Protein AF-A0A3L6TDL9-F1 (afdb_monomer_lite)

Secondary structure (DSSP, 8-state):
--HHHHHHHHHHHSSS------HHHHHHHHHHHHHHHHHHHTT--SSS----SS--S--HHHHHHHHHHHHHHHHHHHHHHHHHHHHHHHHHH--SHHHHHHHHH-SSS-HHHHHHHHHHHHHHHHHHHHHHHHHHHHHHTT-

Foldseek 3Di:
DPLVVVQVVLVVPPPDDQQAQPLVVLVVLLVVVFVVQQVVQVVPPPDDDDDDDGDPLDDPVSCVVNVVSRCVSVVSNVVVLVVLVVVLVCVVVPPDPVVVVVVVVPPDDDPVVVSVVSVVSSVVSVVSRVVSSVVSVVVSSVD

Organism: Panicum miliaceum (NCBI:txid4540)

InterPro domains:
  IPR004331 SPX domain [PS51382] (1-143)
  IPR033326 E3 ubiquitin-protein ligase BAH1 [PTHR46764] (1-142)

Sequence (143 aa):
MKFTKKYATYMRGMEAELPAVGLKRLKKMLKKCRSDSDHRSHLQDAAASPAGGRCPGHCSVCDGSFFPSLLNEMSVVVGCFNEKAKKLLELHLATGFKKYTMWFTNKGDNSHGKLIQQGKDLVTYAIINAVAMRKILKKYDKA

pLDDT: mean 74.26, std 16.16, range [38.09, 92.75]

Radius of gyration: 22.79 Å; chains: 1; bounding box: 64×29×60 Å

Structure (mmCIF, N/CA/C/O backbone):
data_AF-A0A3L6TDL9-F1
#
_entry.id   AF-A0A3L6TDL9-F1
#
loop_
_atom_site.group_PDB
_atom_site.id
_atom_site.type_symbol
_atom_site.label_atom_id
_atom_site.label_alt_id
_atom_site.label_comp_id
_atom_site.label_asym_id
_atom_site.label_entity_id
_atom_site.label_seq_id
_atom_site.pdbx_PDB_ins_code
_atom_site.Cartn_x
_atom_site.Cartn_y
_atom_site.Cartn_z
_atom_site.occupancy
_atom_site.B_iso_or_equiv
_atom_site.auth_seq_id
_atom_site.auth_comp_id
_atom_site.auth_asym_id
_atom_site.auth_atom_id
_atom_site.pdbx_PDB_model_num
ATOM 1 N N . MET A 1 1 ? -7.591 -9.208 -15.750 1.00 54.03 1 MET A N 1
ATOM 2 C CA . MET A 1 1 ? -7.921 -7.938 -15.045 1.00 54.03 1 MET A CA 1
ATOM 3 C C . MET A 1 1 ? -6.655 -7.168 -14.635 1.00 54.03 1 MET A C 1
ATOM 5 O O . MET A 1 1 ? -5.739 -7.763 -14.073 1.00 54.03 1 MET A O 1
ATOM 9 N N . LYS A 1 2 ? -6.569 -5.848 -14.886 1.00 82.62 2 LYS A N 1
ATOM 10 C CA . LYS A 1 2 ? -5.402 -5.009 -14.514 1.00 82.62 2 LYS A CA 1
ATOM 11 C C . LYS A 1 2 ? -5.446 -4.659 -13.012 1.00 82.62 2 LYS A C 1
ATOM 13 O O . LYS A 1 2 ? -6.061 -3.665 -12.646 1.00 82.62 2 LYS A O 1
ATOM 18 N N . PHE A 1 3 ? -4.768 -5.436 -12.155 1.00 85.19 3 PHE A N 1
ATOM 19 C CA . PHE A 1 3 ? -4.749 -5.247 -10.685 1.00 85.19 3 PHE A CA 1
ATOM 20 C C . PHE A 1 3 ? -4.502 -3.795 -10.243 1.00 85.19 3 PHE A C 1
ATOM 22 O O . PHE A 1 3 ? -5.231 -3.287 -9.407 1.00 85.19 3 PHE A O 1
ATOM 29 N N . THR A 1 4 ? -3.540 -3.098 -10.856 1.00 83.44 4 THR A N 1
ATOM 30 C CA . THR A 1 4 ? -3.231 -1.693 -10.524 1.00 83.44 4 THR A CA 1
ATOM 31 C C . THR A 1 4 ? -4.424 -0.754 -10.716 1.00 83.44 4 THR A C 1
ATOM 33 O O . THR A 1 4 ? -4.564 0.189 -9.951 1.00 83.44 4 THR A O 1
ATOM 36 N N . LYS A 1 5 ? -5.293 -1.010 -11.707 1.00 85.75 5 LYS A N 1
ATOM 37 C CA . LYS A 1 5 ? -6.518 -0.220 -11.894 1.00 85.75 5 LYS A CA 1
ATOM 38 C C . LYS A 1 5 ? -7.514 -0.500 -10.768 1.00 85.75 5 LYS A C 1
ATOM 40 O O . LYS A 1 5 ? -7.991 0.439 -10.156 1.00 85.75 5 LYS A O 1
ATOM 45 N N . LYS A 1 6 ? -7.746 -1.780 -10.449 1.00 86.44 6 LYS A N 1
ATOM 46 C CA . LYS A 1 6 ? -8.651 -2.192 -9.360 1.00 86.44 6 LYS A CA 1
ATOM 47 C C . LYS A 1 6 ? -8.194 -1.652 -7.999 1.00 86.44 6 LYS A C 1
ATOM 49 O O . LYS A 1 6 ? -9.013 -1.152 -7.244 1.00 86.44 6 LYS A O 1
ATOM 54 N N . TYR A 1 7 ? -6.890 -1.701 -7.728 1.00 85.56 7 TYR A N 1
ATOM 55 C CA . TYR A 1 7 ? -6.281 -1.128 -6.527 1.00 85.56 7 TYR A CA 1
ATOM 56 C C . TYR A 1 7 ? -6.494 0.390 -6.448 1.00 85.56 7 TYR A C 1
ATOM 58 O O . TYR A 1 7 ? -6.948 0.885 -5.427 1.00 85.56 7 TYR A O 1
ATOM 66 N N . ALA A 1 8 ? -6.245 1.124 -7.539 1.00 85.06 8 ALA A N 1
ATOM 67 C CA . ALA A 1 8 ? -6.456 2.571 -7.570 1.00 85.06 8 ALA A CA 1
ATOM 68 C C . ALA A 1 8 ? -7.932 2.965 -7.386 1.00 85.06 8 ALA A C 1
ATOM 70 O O . ALA A 1 8 ? -8.217 3.938 -6.696 1.00 85.06 8 ALA A O 1
ATOM 71 N N . THR A 1 9 ? -8.867 2.216 -7.980 1.00 86.12 9 THR A N 1
ATOM 72 C CA . THR A 1 9 ? -10.307 2.430 -7.773 1.00 86.12 9 THR A CA 1
ATOM 73 C C . THR A 1 9 ? -10.702 2.174 -6.324 1.00 86.12 9 THR A C 1
ATOM 75 O O . THR A 1 9 ? -11.425 2.981 -5.756 1.00 86.12 9 THR A O 1
ATOM 78 N N . TYR A 1 10 ? -10.193 1.099 -5.716 1.00 83.75 10 TYR A N 1
ATOM 79 C CA . TYR A 1 10 ? -10.452 0.805 -4.309 1.00 83.75 10 TYR A CA 1
ATOM 80 C C . TYR A 1 10 ? -9.936 1.923 -3.394 1.00 83.75 10 TYR A C 1
ATOM 82 O O . TYR A 1 10 ? -10.693 2.436 -2.582 1.00 83.75 10 TYR A O 1
ATOM 90 N N . MET A 1 11 ? -8.686 2.360 -3.581 1.00 83.44 11 MET A N 1
ATOM 91 C CA . MET A 1 11 ? -8.098 3.421 -2.754 1.00 83.44 11 MET A CA 1
ATOM 92 C C . MET A 1 11 ? -8.813 4.767 -2.922 1.00 83.44 11 MET A C 1
ATOM 94 O O . MET A 1 11 ? -8.900 5.527 -1.971 1.00 83.44 11 MET A O 1
ATOM 98 N N . ARG A 1 12 ? -9.372 5.053 -4.107 1.00 81.06 12 ARG A N 1
ATOM 99 C CA . ARG A 1 12 ? -10.184 6.257 -4.352 1.00 81.06 12 ARG A CA 1
ATOM 100 C C . ARG A 1 12 ? -11.569 6.194 -3.701 1.00 81.06 12 ARG A C 1
ATOM 102 O O . ARG A 1 12 ? -12.122 7.234 -3.379 1.00 81.06 12 ARG A O 1
ATOM 109 N N . GLY A 1 13 ? -12.137 4.997 -3.567 1.00 72.94 13 GLY A N 1
ATOM 110 C CA . GLY A 1 13 ? -13.447 4.789 -2.948 1.00 72.94 13 GLY A CA 1
ATOM 111 C C . GLY A 1 13 ? -13.431 4.855 -1.420 1.00 72.94 13 GLY A C 1
ATOM 112 O O . GLY A 1 13 ? -14.494 4.843 -0.814 1.00 72.94 13 GLY A O 1
ATOM 113 N N . MET A 1 14 ? -12.254 4.916 -0.791 1.00 73.50 14 MET A N 1
ATOM 114 C CA . MET A 1 14 ? -12.139 5.165 0.643 1.00 73.50 14 MET A CA 1
ATOM 115 C C . MET A 1 14 ? -12.166 6.680 0.884 1.00 73.50 14 MET A C 1
ATOM 117 O O . MET A 1 14 ? -11.237 7.379 0.491 1.00 73.50 14 MET A O 1
ATOM 121 N N . GLU A 1 15 ? -13.234 7.180 1.513 1.00 54.59 15 GLU A N 1
ATOM 122 C CA . GLU A 1 15 ? -13.582 8.611 1.644 1.00 54.59 15 GLU A CA 1
ATOM 123 C C . GLU A 1 15 ? -12.555 9.518 2.358 1.00 54.59 15 GLU A C 1
ATOM 125 O O . GLU A 1 15 ? -12.767 10.725 2.414 1.00 54.59 15 GLU A O 1
ATOM 130 N N . ALA A 1 16 ? -11.431 9.017 2.882 1.00 54.78 16 ALA A N 1
ATOM 131 C CA . ALA A 1 16 ? -10.432 9.884 3.511 1.00 54.78 16 ALA A CA 1
ATOM 132 C C . ALA A 1 16 ? -9.009 9.312 3.451 1.00 54.78 16 ALA A C 1
ATOM 134 O O . ALA A 1 16 ? -8.699 8.347 4.146 1.00 54.78 16 ALA A O 1
ATOM 135 N N . GLU A 1 17 ? -8.154 9.964 2.656 1.00 63.03 17 GLU A N 1
ATOM 136 C CA . GLU A 1 17 ? -6.706 10.149 2.883 1.00 63.03 17 GLU A CA 1
ATOM 137 C C . GLU A 1 17 ? -5.879 8.926 3.310 1.00 63.03 17 GLU A C 1
ATOM 139 O O . GLU A 1 17 ? -4.884 9.061 4.025 1.00 63.03 17 GLU A O 1
ATOM 144 N N . LEU A 1 18 ? -6.245 7.716 2.888 1.00 74.50 18 LEU A N 1
ATOM 145 C CA . LEU A 1 18 ? -5.392 6.572 3.167 1.00 74.50 18 LEU A CA 1
ATOM 146 C C . LEU A 1 18 ? -4.248 6.521 2.153 1.00 74.50 18 LEU A C 1
ATOM 148 O O . LEU A 1 18 ? -4.489 6.532 0.939 1.00 74.50 18 LEU A O 1
ATOM 152 N N . PRO A 1 19 ? -2.995 6.459 2.625 1.00 78.12 19 PRO A N 1
ATOM 153 C CA . PRO A 1 19 ? -1.851 6.396 1.744 1.00 78.12 19 PRO A CA 1
ATOM 154 C C . PRO A 1 19 ? -1.909 5.113 0.917 1.00 78.12 19 PRO A C 1
ATOM 156 O O . PRO A 1 19 ? -2.137 4.016 1.419 1.00 78.12 19 PRO A O 1
ATOM 159 N N . ALA A 1 20 ? -1.707 5.258 -0.387 1.00 81.69 20 ALA A N 1
ATOM 160 C CA . ALA A 1 20 ? -1.691 4.142 -1.314 1.00 81.69 20 ALA A CA 1
ATOM 161 C C . ALA A 1 20 ? -0.255 3.826 -1.736 1.00 81.69 20 ALA A C 1
ATOM 163 O O . ALA A 1 20 ? 0.544 4.721 -2.011 1.00 81.69 20 ALA A O 1
ATOM 164 N N . VAL A 1 21 ? 0.040 2.540 -1.898 1.00 82.56 21 VAL A N 1
ATOM 165 C CA . VAL A 1 21 ? 1.246 2.066 -2.572 1.00 82.56 21 VAL A CA 1
ATOM 166 C C . VAL A 1 21 ? 1.228 2.588 -4.013 1.00 82.56 21 VAL A C 1
ATOM 168 O O . VAL A 1 21 ? 0.321 2.310 -4.807 1.00 82.56 21 VAL A O 1
ATOM 171 N N 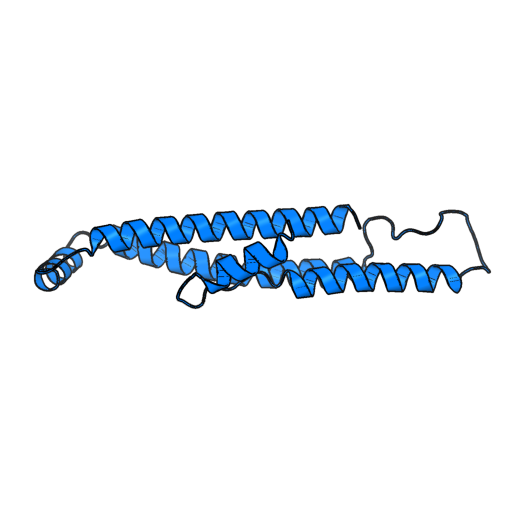. GLY A 1 22 ? 2.269 3.321 -4.380 1.00 83.31 22 GLY A N 1
ATOM 172 C CA . GLY A 1 22 ? 2.571 3.889 -5.687 1.00 83.31 22 GLY A CA 1
ATOM 173 C C . GLY A 1 22 ? 2.922 2.839 -6.744 1.00 83.31 22 GLY A C 1
ATOM 174 O O . GLY A 1 22 ? 3.899 2.965 -7.484 1.00 83.31 22 GLY A O 1
ATOM 175 N N . LEU A 1 23 ? 2.063 1.829 -6.925 1.00 84.62 23 LEU A N 1
ATOM 176 C CA . LEU A 1 23 ? 2.248 0.702 -7.850 1.00 84.62 23 LEU A CA 1
ATOM 177 C C . LEU A 1 23 ? 2.586 1.121 -9.288 1.00 84.62 23 LEU A C 1
ATOM 179 O O . LEU A 1 23 ? 3.240 0.373 -10.015 1.00 84.62 23 LEU A O 1
ATOM 183 N N . LYS A 1 24 ? 2.113 2.290 -9.741 1.00 86.25 24 LYS A N 1
ATOM 184 C CA . LYS A 1 24 ? 2.422 2.825 -11.077 1.00 86.25 24 LYS A CA 1
ATOM 185 C C . LYS A 1 24 ? 3.890 3.249 -11.182 1.00 86.25 24 LYS A C 1
ATOM 187 O O . LYS A 1 24 ? 4.510 2.962 -12.203 1.00 86.25 24 LYS A O 1
ATOM 192 N N . ARG A 1 25 ? 4.429 3.898 -10.147 1.00 87.69 25 ARG A N 1
ATOM 193 C CA . ARG A 1 25 ? 5.825 4.346 -10.063 1.00 87.69 25 ARG A CA 1
ATOM 194 C C . ARG A 1 25 ? 6.764 3.149 -9.958 1.00 87.69 25 ARG A C 1
ATOM 196 O O . ARG A 1 25 ? 7.619 2.991 -10.823 1.00 87.69 25 ARG A O 1
ATOM 203 N N . LEU A 1 26 ? 6.498 2.238 -9.020 1.00 87.50 26 LEU A N 1
ATOM 204 C CA . LEU A 1 26 ? 7.265 0.997 -8.853 1.00 87.50 26 LEU A CA 1
ATOM 205 C C . LEU A 1 26 ? 7.308 0.174 -10.149 1.00 87.50 26 LEU A C 1
ATOM 207 O O . LEU A 1 26 ? 8.359 -0.286 -10.583 1.00 87.50 26 LEU A O 1
ATOM 211 N N . LYS A 1 27 ? 6.178 0.062 -10.859 1.00 87.06 27 LYS A N 1
ATOM 21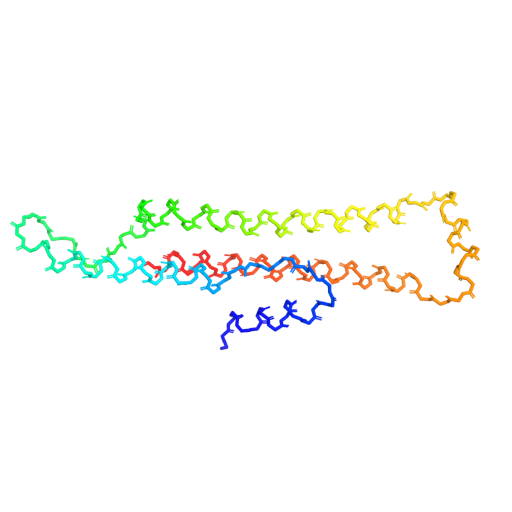2 C CA . LYS A 1 27 ? 6.146 -0.597 -12.174 1.00 87.06 27 LYS A CA 1
ATOM 213 C C . LYS A 1 27 ? 6.990 0.095 -13.241 1.00 87.06 27 LYS A C 1
ATOM 215 O O . LYS A 1 27 ? 7.486 -0.607 -14.119 1.00 87.06 27 LYS A O 1
ATOM 220 N N . LYS A 1 28 ? 7.080 1.429 -13.237 1.00 87.94 28 LYS A N 1
ATOM 221 C CA . LYS A 1 28 ? 7.915 2.176 -14.190 1.00 87.94 28 LYS A CA 1
ATOM 222 C C . LYS A 1 28 ? 9.396 1.928 -13.922 1.00 87.94 28 LYS A C 1
ATOM 224 O O . LYS A 1 28 ? 10.118 1.689 -14.880 1.00 87.94 28 LYS A O 1
ATOM 229 N N . MET A 1 29 ? 9.809 1.895 -12.656 1.00 85.06 29 MET A N 1
ATOM 230 C CA . MET A 1 29 ? 11.189 1.571 -12.275 1.00 85.06 29 MET A CA 1
ATOM 231 C C . MET A 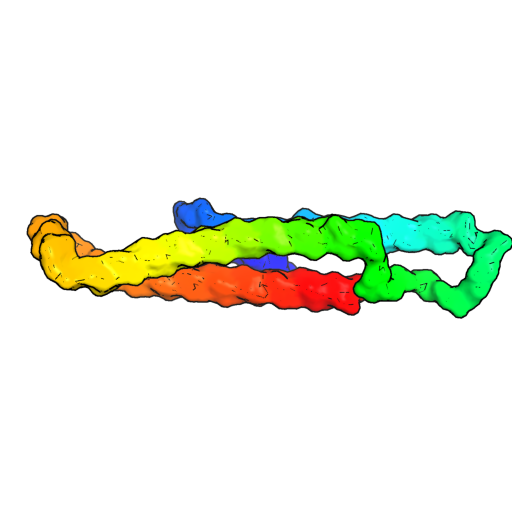1 29 ? 11.597 0.189 -12.789 1.00 85.06 29 MET A C 1
ATOM 233 O O . MET A 1 29 ? 12.578 0.078 -13.513 1.00 85.06 29 MET A O 1
ATOM 237 N N . LEU A 1 30 ? 10.761 -0.831 -12.556 1.00 84.25 30 LEU A N 1
ATOM 238 C CA . LEU A 1 30 ? 11.002 -2.184 -13.080 1.00 84.25 30 LEU A CA 1
ATOM 239 C C . LEU A 1 30 ? 11.090 -2.234 -14.613 1.00 84.25 30 LEU A C 1
ATOM 241 O O . LEU A 1 30 ? 11.798 -3.066 -15.164 1.00 84.25 30 LEU A O 1
ATOM 245 N N . LYS A 1 31 ? 10.330 -1.390 -15.323 1.00 84.50 31 LYS A N 1
ATOM 246 C CA . LYS A 1 31 ? 10.395 -1.327 -16.790 1.00 84.50 31 LYS A CA 1
ATOM 247 C C . LYS A 1 31 ? 11.684 -0.674 -17.272 1.00 84.50 31 LYS A C 1
ATOM 249 O O . LYS A 1 31 ? 12.303 -1.214 -18.175 1.00 84.50 31 LYS A O 1
ATOM 254 N N . LYS A 1 32 ? 12.064 0.456 -16.668 1.00 82.31 32 LYS A N 1
ATOM 255 C CA . LYS A 1 32 ? 13.294 1.177 -17.006 1.00 82.31 32 LYS A CA 1
ATOM 256 C C . LYS A 1 32 ? 14.514 0.275 -16.823 1.00 82.31 32 LYS A C 1
ATOM 258 O O . LYS A 1 32 ? 15.301 0.142 -17.744 1.00 82.31 32 LYS A O 1
ATOM 263 N N . CYS A 1 33 ? 14.582 -0.422 -15.691 1.00 77.69 33 CYS A N 1
ATOM 264 C CA . CYS A 1 33 ? 15.650 -1.374 -15.402 1.00 77.69 33 CYS A CA 1
ATOM 265 C C . CYS A 1 33 ? 15.848 -2.428 -16.495 1.00 77.69 33 CYS A C 1
ATOM 267 O O . CYS A 1 33 ? 16.986 -2.714 -16.844 1.00 77.69 33 CYS A O 1
ATOM 269 N N . ARG A 1 34 ? 14.758 -2.959 -17.066 1.00 74.81 34 ARG A N 1
ATOM 270 C CA . ARG A 1 34 ? 14.820 -3.912 -18.185 1.00 74.81 34 ARG A CA 1
ATOM 271 C C . ARG A 1 34 ? 15.329 -3.264 -19.476 1.00 74.81 34 ARG A C 1
ATOM 273 O O . ARG A 1 34 ? 16.223 -3.794 -20.113 1.00 74.81 34 ARG A O 1
ATOM 280 N N . SER A 1 35 ? 14.798 -2.096 -19.835 1.00 70.88 35 SER A N 1
ATOM 281 C CA . SER A 1 35 ? 15.218 -1.395 -21.056 1.00 70.88 35 SER A CA 1
ATOM 282 C C . SER A 1 35 ? 16.687 -0.957 -21.015 1.00 70.88 35 SER A C 1
ATOM 284 O O . SER A 1 35 ? 17.369 -1.033 -22.030 1.00 70.88 35 SER A O 1
ATOM 286 N N . ASP A 1 36 ? 17.189 -0.547 -19.847 1.00 66.19 36 ASP A N 1
ATOM 287 C CA . ASP A 1 36 ? 18.596 -0.166 -19.673 1.00 66.19 36 ASP A CA 1
ATOM 288 C C . ASP A 1 36 ? 19.533 -1.393 -19.734 1.00 66.19 36 ASP A C 1
ATOM 290 O O . ASP A 1 36 ? 20.683 -1.268 -20.158 1.00 66.19 3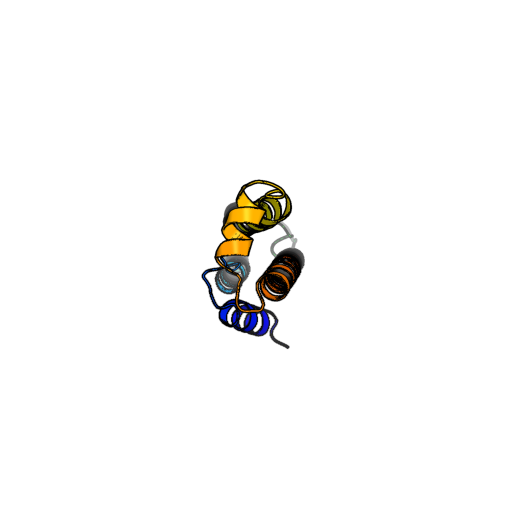6 ASP A O 1
ATOM 294 N N . SER A 1 37 ? 19.054 -2.588 -19.356 1.00 61.09 37 SER A N 1
ATOM 295 C CA . SER A 1 37 ? 19.817 -3.835 -19.529 1.00 61.09 37 SER A CA 1
ATOM 296 C C . SER A 1 37 ? 19.869 -4.273 -20.990 1.00 61.09 37 SER A C 1
ATOM 298 O O . SER A 1 37 ? 20.954 -4.592 -21.469 1.00 61.09 37 SER A O 1
ATOM 300 N N . ASP A 1 38 ? 18.743 -4.193 -21.706 1.00 57.22 38 ASP A N 1
ATOM 301 C CA . ASP A 1 38 ? 18.661 -4.505 -23.140 1.00 57.22 38 ASP A CA 1
ATOM 302 C C . ASP A 1 38 ? 19.592 -3.600 -23.982 1.00 57.22 38 ASP A C 1
ATOM 304 O O . ASP A 1 38 ? 20.190 -4.036 -24.969 1.00 57.22 38 ASP A O 1
ATOM 308 N N . HIS A 1 39 ? 19.770 -2.335 -23.575 1.00 53.56 39 HIS A N 1
ATOM 309 C CA . HIS A 1 39 ? 20.653 -1.394 -24.272 1.00 53.56 39 HIS A CA 1
ATOM 310 C C . HIS A 1 39 ? 22.144 -1.619 -23.981 1.00 53.56 39 HIS A C 1
ATOM 312 O O . HIS A 1 39 ? 22.972 -1.446 -24.876 1.00 53.56 39 HIS A O 1
ATOM 318 N N . ARG A 1 40 ? 22.504 -2.018 -22.750 1.00 53.28 40 ARG A N 1
ATOM 319 C CA . ARG A 1 40 ? 23.900 -2.324 -22.389 1.00 53.28 40 ARG A CA 1
ATOM 320 C C . ARG A 1 40 ? 24.396 -3.623 -23.014 1.00 53.28 40 ARG A C 1
ATOM 322 O O . ARG A 1 40 ? 25.574 -3.684 -23.349 1.00 53.28 40 ARG A O 1
ATOM 329 N N . SER A 1 41 ? 23.521 -4.605 -23.243 1.00 50.47 41 SER A N 1
ATOM 330 C CA . SER A 1 41 ? 23.884 -5.812 -24.001 1.00 50.47 41 SER A CA 1
ATOM 331 C C . SER A 1 41 ? 24.283 -5.523 -25.448 1.00 50.47 41 SER A C 1
ATOM 333 O O . SER A 1 41 ? 25.053 -6.285 -26.008 1.00 50.47 41 SER A O 1
ATOM 335 N N . HIS A 1 42 ? 23.825 -4.415 -26.039 1.00 47.16 42 HIS A N 1
ATOM 336 C CA . HIS A 1 42 ? 24.130 -4.062 -27.431 1.00 47.16 42 HIS A CA 1
ATOM 337 C C . HIS A 1 42 ? 25.443 -3.272 -27.609 1.00 47.16 42 HIS A C 1
ATOM 339 O O . HIS A 1 42 ? 25.891 -3.067 -28.734 1.00 47.16 42 HIS A O 1
ATOM 345 N N . LEU A 1 43 ? 26.040 -2.790 -26.511 1.00 49.44 43 LEU A N 1
ATOM 346 C CA . LEU A 1 43 ? 27.292 -2.014 -26.491 1.00 49.44 43 LEU A CA 1
ATOM 347 C C . LEU A 1 43 ? 28.492 -2.830 -25.973 1.00 49.44 43 LEU A C 1
ATOM 349 O O . LEU A 1 43 ? 29.612 -2.328 -25.970 1.00 49.44 43 LEU A O 1
ATOM 353 N N . GLN A 1 44 ? 28.270 -4.067 -25.516 1.00 47.66 44 GLN A N 1
ATOM 354 C CA . GLN A 1 44 ? 29.284 -4.947 -24.922 1.00 47.66 44 GLN A CA 1
ATOM 355 C C . GLN A 1 44 ? 29.578 -6.187 -25.789 1.00 47.66 44 GLN A C 1
ATOM 357 O O . GLN A 1 44 ? 29.830 -7.260 -25.263 1.00 47.66 44 GLN A O 1
ATOM 362 N N . ASP A 1 45 ? 29.628 -6.041 -27.114 1.00 42.84 45 ASP A N 1
ATOM 363 C CA . ASP A 1 45 ? 30.085 -7.101 -28.037 1.00 42.84 45 ASP A CA 1
ATOM 364 C C . ASP A 1 45 ? 31.594 -7.006 -28.361 1.00 42.84 45 ASP A C 1
ATOM 366 O O . ASP A 1 45 ? 32.005 -7.132 -29.512 1.00 42.84 45 ASP A O 1
ATOM 370 N N . ALA A 1 46 ? 32.460 -6.772 -27.364 1.00 45.66 46 ALA A N 1
ATOM 371 C CA . ALA A 1 46 ? 33.914 -6.770 -27.613 1.00 45.66 46 ALA A CA 1
ATOM 372 C C . ALA A 1 46 ? 34.813 -7.411 -26.543 1.00 45.66 46 ALA A C 1
ATOM 374 O O . ALA A 1 46 ? 36.006 -7.555 -26.798 1.00 45.66 46 ALA A O 1
ATOM 375 N N . ALA A 1 47 ? 34.315 -7.849 -25.381 1.00 44.78 47 ALA A N 1
ATOM 376 C CA . ALA A 1 47 ? 35.175 -8.578 -24.444 1.00 44.78 47 ALA A CA 1
ATOM 377 C C . ALA A 1 47 ? 34.401 -9.472 -23.460 1.00 44.78 47 ALA A C 1
ATOM 379 O O . ALA A 1 47 ? 33.800 -8.989 -22.508 1.00 44.78 47 ALA A O 1
ATOM 380 N N . ALA A 1 48 ? 34.558 -10.781 -23.674 1.00 41.69 48 ALA A N 1
ATOM 381 C CA . ALA A 1 48 ? 34.440 -11.881 -22.714 1.00 41.69 48 ALA A CA 1
ATOM 382 C C . ALA A 1 48 ? 33.041 -12.371 -22.250 1.00 41.69 48 ALA A C 1
ATOM 384 O O . ALA A 1 48 ? 32.372 -11.781 -21.410 1.00 41.69 48 ALA A O 1
ATOM 385 N N . SER A 1 49 ? 32.772 -13.613 -22.680 1.00 40.59 49 SER A N 1
ATOM 386 C CA . SER A 1 49 ? 31.947 -14.685 -22.090 1.00 40.59 49 SER A CA 1
ATOM 387 C C . SER A 1 49 ? 30.423 -14.751 -22.337 1.00 40.59 49 SER A C 1
ATOM 389 O O . SER A 1 49 ? 29.706 -13.765 -22.181 1.00 40.59 49 SER A O 1
ATOM 391 N N . PRO A 1 50 ? 29.894 -15.958 -22.662 1.00 45.94 50 PRO A N 1
ATOM 392 C CA . PRO A 1 50 ? 28.514 -16.170 -23.080 1.00 45.94 50 PRO A CA 1
ATOM 393 C C . PRO A 1 50 ? 27.612 -16.451 -21.871 1.00 45.94 50 PRO A C 1
ATOM 395 O O . PRO A 1 50 ? 27.392 -17.593 -21.477 1.00 45.94 50 PRO A O 1
ATOM 398 N N . ALA A 1 51 ? 27.038 -15.403 -21.293 1.00 40.69 51 ALA A N 1
ATOM 399 C CA . ALA A 1 51 ? 25.850 -15.521 -20.453 1.00 40.69 51 ALA A CA 1
ATOM 400 C C . ALA A 1 51 ? 24.823 -14.509 -20.965 1.00 40.69 51 ALA A C 1
ATOM 402 O O . ALA A 1 51 ? 24.806 -13.346 -20.572 1.00 40.69 51 ALA A O 1
ATOM 403 N N . GLY A 1 52 ? 24.026 -14.946 -21.940 1.00 38.09 52 GLY A N 1
ATOM 404 C CA . GLY A 1 52 ? 23.120 -14.094 -22.697 1.00 38.09 52 GLY A CA 1
ATOM 405 C C . GLY A 1 52 ? 22.137 -13.286 -21.841 1.00 38.09 52 GLY A C 1
ATOM 406 O O . GLY A 1 52 ? 21.366 -13.827 -21.055 1.00 38.09 52 GLY A O 1
ATOM 407 N N . GLY A 1 53 ? 22.101 -11.979 -22.093 1.00 44.75 53 GLY A N 1
ATOM 408 C CA . GLY A 1 53 ? 20.874 -11.292 -22.508 1.00 44.75 53 GLY A CA 1
ATOM 409 C C . GLY A 1 53 ? 19.699 -11.162 -21.533 1.00 44.75 53 GLY A C 1
ATOM 410 O O . GLY A 1 53 ? 18.609 -10.819 -21.985 1.00 44.75 53 GLY A O 1
ATOM 411 N N . ARG A 1 54 ? 19.848 -11.399 -20.225 1.00 46.03 54 ARG A N 1
ATOM 412 C CA . ARG A 1 54 ? 18.851 -10.976 -19.220 1.00 46.03 54 ARG A CA 1
ATOM 413 C C . ARG A 1 54 ? 19.527 -10.519 -17.942 1.00 46.03 54 ARG A C 1
ATOM 415 O O . ARG A 1 54 ? 20.448 -11.173 -17.465 1.00 46.03 54 ARG A O 1
ATOM 422 N N . CYS A 1 55 ? 19.021 -9.431 -17.357 1.00 44.59 55 CYS A N 1
ATOM 423 C CA . CYS A 1 55 ? 19.362 -9.050 -15.989 1.00 44.59 55 CYS A CA 1
ATOM 424 C C . CYS A 1 55 ? 19.154 -10.266 -15.062 1.00 44.59 55 CYS A C 1
ATOM 426 O O . CYS A 1 55 ? 18.033 -10.775 -14.990 1.00 44.59 55 CYS A O 1
ATOM 428 N N . PRO A 1 56 ? 20.195 -10.758 -14.370 1.00 52.91 56 PRO A N 1
ATOM 429 C CA . PRO A 1 56 ? 20.089 -11.958 -13.554 1.00 52.91 56 PRO A CA 1
ATOM 430 C C . PRO A 1 56 ? 19.426 -11.625 -12.215 1.00 52.91 56 PRO A C 1
ATOM 432 O O . PRO A 1 56 ? 20.133 -11.430 -11.244 1.00 52.91 56 PRO A O 1
ATOM 435 N N . GLY A 1 57 ? 18.092 -11.508 -12.161 1.00 53.19 57 GLY A N 1
ATOM 436 C CA . GLY A 1 57 ? 17.247 -11.474 -10.945 1.00 53.19 57 GLY A CA 1
ATOM 437 C C . GLY A 1 57 ? 17.521 -10.400 -9.868 1.00 53.19 57 GLY A C 1
ATOM 438 O O . GLY A 1 57 ? 16.700 -10.211 -8.976 1.00 53.19 57 GLY A O 1
ATOM 439 N N . HIS A 1 58 ? 18.646 -9.695 -9.947 1.00 57.66 58 HIS A N 1
ATOM 440 C CA . HIS A 1 58 ? 19.210 -8.769 -8.977 1.00 57.66 58 HIS A CA 1
ATOM 441 C C . HIS A 1 58 ? 20.178 -7.855 -9.731 1.00 57.66 58 HIS A C 1
ATOM 443 O O . HIS A 1 58 ? 21.285 -8.240 -10.109 1.00 57.66 58 HIS A O 1
ATOM 449 N N . CYS A 1 59 ? 19.738 -6.633 -10.006 1.00 70.62 59 CYS A N 1
ATOM 450 C CA . CYS A 1 59 ? 20.600 -5.596 -10.548 1.00 70.62 59 CYS A CA 1
ATOM 451 C C . CYS A 1 59 ? 20.838 -4.626 -9.403 1.00 70.62 59 CYS A C 1
ATOM 453 O O . CYS A 1 59 ? 19.944 -3.856 -9.081 1.00 70.62 59 CYS A O 1
ATOM 455 N N . SER A 1 60 ? 22.030 -4.630 -8.805 1.00 69.88 60 SER A N 1
ATOM 456 C CA . SER A 1 60 ? 22.339 -3.847 -7.595 1.00 69.88 60 SER A CA 1
ATOM 457 C C . SER A 1 60 ? 21.888 -2.377 -7.661 1.00 69.88 60 SER A C 1
ATOM 459 O O . SER A 1 60 ? 21.411 -1.824 -6.673 1.00 69.88 60 SER A O 1
ATOM 461 N N . VAL A 1 61 ? 21.954 -1.758 -8.844 1.00 71.38 61 VAL A N 1
ATOM 462 C CA . VAL A 1 61 ? 21.465 -0.393 -9.112 1.00 71.38 61 VAL A CA 1
ATOM 463 C C . VAL A 1 61 ? 19.933 -0.291 -9.029 1.00 71.38 61 VAL A C 1
ATOM 465 O O . VAL A 1 61 ? 19.377 0.646 -8.451 1.00 71.38 61 VAL A O 1
ATOM 468 N N . CYS A 1 62 ? 19.224 -1.258 -9.604 1.00 76.75 62 CYS A N 1
ATOM 469 C CA . CYS A 1 62 ? 17.769 -1.344 -9.544 1.00 76.75 62 CYS A CA 1
ATOM 470 C C . CYS A 1 62 ? 17.283 -1.721 -8.148 1.00 76.75 62 CYS A C 1
ATOM 472 O O . CYS A 1 62 ? 16.318 -1.133 -7.668 1.00 76.75 62 CYS A O 1
ATOM 474 N N . ASP A 1 63 ? 17.978 -2.622 -7.468 1.00 82.69 63 ASP A N 1
ATOM 475 C CA . ASP A 1 63 ? 17.673 -3.057 -6.108 1.00 82.69 63 ASP A CA 1
ATOM 476 C C . ASP A 1 63 ? 17.818 -1.878 -5.140 1.00 82.69 63 ASP A C 1
ATOM 478 O O . ASP A 1 63 ? 16.908 -1.596 -4.354 1.00 82.69 63 ASP A O 1
ATOM 482 N N . GLY A 1 64 ? 18.912 -1.120 -5.290 1.00 82.62 64 GLY A N 1
ATOM 483 C CA . GLY A 1 64 ? 19.232 0.079 -4.515 1.00 82.62 64 GLY A CA 1
ATOM 484 C C . GLY A 1 64 ? 18.274 1.253 -4.720 1.00 82.62 64 GLY A C 1
ATOM 485 O O . GLY A 1 64 ? 18.318 2.214 -3.960 1.00 82.62 64 GLY A O 1
ATOM 486 N N . SER A 1 65 ? 17.369 1.188 -5.700 1.00 86.00 65 SER A N 1
ATOM 487 C CA . SER A 1 65 ? 16.309 2.189 -5.880 1.00 86.00 65 SER A CA 1
ATOM 488 C C . SER A 1 65 ? 14.912 1.623 -5.611 1.00 86.00 65 SER A C 1
ATOM 490 O O . SER A 1 65 ? 14.087 2.283 -4.971 1.00 86.00 65 SER A O 1
ATOM 492 N N . PHE A 1 66 ? 14.634 0.396 -6.056 1.00 89.56 66 PHE A N 1
ATOM 493 C CA . PHE A 1 66 ? 13.334 -0.262 -5.955 1.00 89.56 66 PHE A CA 1
ATOM 494 C C . PHE A 1 66 ? 12.948 -0.598 -4.520 1.00 89.56 66 PHE A C 1
ATOM 496 O O . PHE A 1 66 ? 11.868 -0.188 -4.088 1.00 89.56 66 PHE A O 1
ATOM 503 N N . PHE A 1 67 ? 13.801 -1.308 -3.778 1.00 90.62 67 PHE A N 1
ATOM 504 C CA . PHE A 1 67 ? 13.469 -1.721 -2.415 1.00 90.62 67 PHE A CA 1
ATOM 505 C C . PHE A 1 67 ? 13.361 -0.536 -1.454 1.00 90.62 67 PHE A C 1
ATOM 507 O O . PHE A 1 67 ? 12.367 -0.490 -0.728 1.00 90.62 67 PHE A O 1
ATOM 514 N N . PRO A 1 68 ? 14.252 0.476 -1.494 1.00 92.69 68 PRO A N 1
ATOM 515 C CA . PRO A 1 68 ? 14.066 1.687 -0.696 1.00 92.69 68 PRO A CA 1
ATOM 516 C C . PRO A 1 68 ? 12.765 2.427 -1.024 1.00 92.69 68 PRO A C 1
ATOM 518 O O . PRO A 1 68 ? 12.047 2.852 -0.120 1.00 92.69 68 PRO A O 1
ATOM 521 N N . SER A 1 69 ? 12.398 2.521 -2.308 1.00 92.00 69 SER A N 1
ATOM 522 C CA . SER A 1 69 ? 11.131 3.142 -2.719 1.00 92.00 69 SER A CA 1
ATOM 523 C C . SER A 1 69 ? 9.912 2.362 -2.219 1.00 92.00 69 SER A C 1
ATOM 525 O O . SER A 1 69 ? 8.947 2.965 -1.750 1.00 92.00 69 SER A O 1
ATOM 527 N N . LEU A 1 70 ? 9.944 1.028 -2.309 1.00 92.44 70 LEU A N 1
ATOM 528 C CA . LEU A 1 70 ? 8.875 0.159 -1.817 1.00 92.44 70 LEU A CA 1
ATOM 529 C C . LEU A 1 70 ? 8.752 0.227 -0.289 1.00 92.44 70 LEU A C 1
ATOM 531 O O . LEU A 1 70 ? 7.638 0.315 0.223 1.00 92.44 70 LEU A O 1
ATOM 535 N N . LEU A 1 71 ? 9.879 0.213 0.426 1.00 91.69 71 LEU A N 1
ATOM 536 C CA . LEU A 1 71 ? 9.922 0.311 1.883 1.00 91.69 71 LEU A CA 1
ATOM 537 C C . LEU A 1 71 ? 9.349 1.645 2.356 1.00 91.69 71 LEU A C 1
ATOM 539 O O . LEU A 1 71 ? 8.515 1.656 3.256 1.00 91.69 71 LEU A O 1
ATOM 543 N N . ASN A 1 72 ? 9.725 2.751 1.712 1.00 92.00 72 ASN A N 1
ATOM 544 C CA . ASN A 1 72 ? 9.181 4.065 2.036 1.00 92.00 72 ASN A CA 1
ATOM 545 C C . ASN A 1 72 ? 7.656 4.114 1.832 1.00 92.00 72 ASN A C 1
ATOM 547 O O . ASN A 1 72 ? 6.925 4.527 2.726 1.00 92.00 72 ASN A O 1
ATOM 55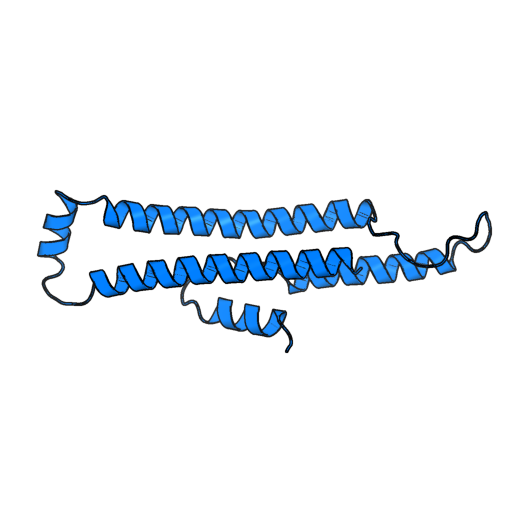1 N N . GLU A 1 73 ? 7.151 3.629 0.690 1.00 92.12 73 GLU A N 1
ATOM 552 C CA . GLU A 1 73 ? 5.703 3.577 0.438 1.00 92.12 73 GLU A CA 1
ATOM 553 C C . GLU A 1 73 ? 4.961 2.702 1.460 1.00 92.12 73 GLU A C 1
ATOM 555 O O . GLU A 1 73 ? 3.891 3.082 1.935 1.00 92.12 73 GLU A O 1
ATOM 560 N N . MET A 1 74 ? 5.521 1.544 1.822 1.00 91.56 74 MET A N 1
ATOM 561 C CA . MET A 1 74 ? 4.892 0.639 2.784 1.00 91.56 74 MET A CA 1
ATOM 562 C C . MET A 1 74 ? 4.965 1.171 4.220 1.00 91.56 74 MET A C 1
ATOM 564 O O . MET A 1 74 ? 4.029 0.966 4.988 1.00 91.56 74 MET A O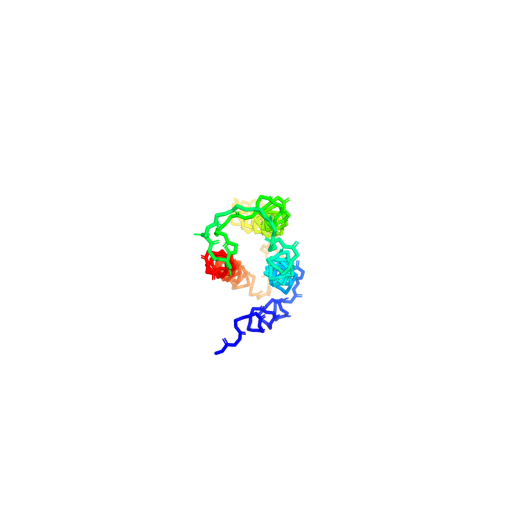 1
ATOM 568 N N . SER A 1 75 ? 6.026 1.896 4.579 1.00 91.31 75 SER A N 1
ATOM 569 C CA . SER A 1 75 ? 6.159 2.546 5.887 1.00 91.31 75 SER A CA 1
ATOM 570 C C . SER A 1 75 ? 5.013 3.528 6.135 1.00 91.31 75 SER A C 1
ATOM 572 O O . SER A 1 75 ? 4.356 3.467 7.172 1.00 91.31 75 SER A O 1
ATOM 574 N N . VAL A 1 76 ? 4.675 4.352 5.137 1.00 91.38 76 VAL A N 1
ATOM 575 C CA . VAL A 1 76 ? 3.540 5.286 5.223 1.00 91.38 76 VAL A CA 1
ATOM 576 C C . VAL A 1 76 ? 2.208 4.532 5.381 1.00 91.38 76 VAL A C 1
ATOM 578 O O . VAL A 1 76 ? 1.360 4.921 6.186 1.00 91.38 76 VAL A O 1
ATOM 581 N N . VAL A 1 77 ? 2.031 3.412 4.669 1.00 90.94 77 VAL A N 1
ATOM 582 C CA . VAL A 1 77 ? 0.842 2.545 4.788 1.00 90.94 77 VAL A CA 1
ATOM 583 C C . VAL A 1 77 ? 0.699 1.965 6.196 1.00 90.94 77 VAL A C 1
ATOM 585 O O . VAL A 1 77 ? -0.392 2.020 6.768 1.00 90.94 77 VAL A O 1
ATOM 588 N N . VAL A 1 78 ? 1.784 1.417 6.748 1.00 91.69 78 VAL A N 1
ATOM 589 C CA . VAL A 1 78 ? 1.808 0.796 8.081 1.00 91.69 78 VAL A CA 1
ATOM 590 C C . VAL A 1 78 ? 1.640 1.843 9.177 1.00 91.69 78 VAL A C 1
ATOM 592 O O . VAL A 1 78 ? 0.879 1.607 10.112 1.00 91.69 78 VAL A O 1
ATOM 595 N N . GLY A 1 79 ? 2.277 3.009 9.048 1.00 90.94 79 GLY A N 1
ATOM 596 C CA . GLY A 1 79 ? 2.114 4.126 9.978 1.00 90.94 79 GLY A CA 1
ATOM 597 C C . GLY A 1 79 ? 0.655 4.567 10.077 1.00 90.94 79 GLY A C 1
ATOM 598 O O . GLY A 1 79 ? 0.084 4.579 11.166 1.00 90.94 79 GLY A O 1
ATOM 599 N N . CYS A 1 80 ? 0.010 4.802 8.930 1.00 89.31 80 CYS A N 1
ATOM 600 C CA . CYS A 1 80 ? -1.408 5.151 8.893 1.00 89.31 80 CYS A CA 1
ATOM 601 C C . CYS A 1 80 ? -2.297 4.044 9.486 1.00 89.31 80 CYS A C 1
ATOM 603 O O . CYS A 1 80 ? -3.205 4.329 10.269 1.00 89.31 80 CYS A O 1
ATOM 605 N N . PHE A 1 81 ? -2.022 2.773 9.167 1.00 90.00 81 PHE A N 1
ATOM 606 C CA . PHE A 1 81 ? -2.757 1.650 9.751 1.00 90.00 81 PHE A CA 1
ATOM 607 C C . PHE A 1 81 ? -2.635 1.628 11.278 1.00 90.00 81 PHE A C 1
ATOM 609 O O . PHE A 1 81 ? -3.646 1.512 11.968 1.00 90.00 81 PHE A O 1
ATOM 616 N N . ASN A 1 82 ? -1.418 1.778 11.804 1.00 90.69 82 ASN A N 1
ATOM 617 C CA . ASN A 1 82 ? -1.147 1.754 13.236 1.00 90.69 82 ASN A CA 1
ATOM 618 C C . ASN A 1 82 ? -1.850 2.909 13.964 1.00 90.69 82 ASN A C 1
ATOM 620 O O . ASN A 1 82 ? -2.487 2.693 14.992 1.00 90.69 82 ASN A O 1
ATOM 624 N N . GLU A 1 83 ? -1.816 4.122 13.406 1.00 89.44 83 GLU A N 1
ATOM 625 C CA . GLU A 1 83 ? -2.542 5.268 13.962 1.00 89.44 83 GLU A CA 1
ATOM 626 C C . GLU A 1 83 ? -4.055 5.032 14.017 1.00 89.44 83 GLU A C 1
ATOM 628 O O . GLU A 1 83 ? -4.701 5.327 15.025 1.00 89.44 83 GLU A O 1
ATOM 633 N N . LYS A 1 84 ? -4.640 4.493 12.941 1.00 86.75 84 LYS A N 1
ATOM 634 C CA . LYS A 1 84 ? -6.081 4.211 12.871 1.00 86.75 84 LYS A CA 1
ATOM 635 C C . LYS A 1 84 ? -6.469 3.057 13.800 1.00 86.75 84 LYS A C 1
ATOM 637 O O . LYS A 1 84 ? -7.494 3.153 14.471 1.00 86.75 84 LYS A O 1
ATOM 642 N N . ALA A 1 85 ? -5.639 2.019 13.899 1.00 88.25 85 ALA A N 1
ATOM 643 C CA . ALA A 1 85 ? -5.830 0.905 14.825 1.00 88.25 85 ALA A CA 1
ATOM 644 C C . ALA A 1 85 ? -5.760 1.374 16.284 1.00 88.25 85 ALA A C 1
ATOM 646 O O . ALA A 1 85 ? -6.628 1.023 17.080 1.00 88.25 85 ALA A O 1
ATOM 647 N N . LYS A 1 86 ? -4.789 2.235 16.620 1.00 87.56 86 LYS A N 1
ATOM 648 C CA . LYS A 1 86 ? -4.663 2.831 17.954 1.00 87.56 86 LYS A CA 1
ATOM 649 C C . LYS A 1 86 ? -5.883 3.680 18.306 1.00 87.56 86 LYS A C 1
ATOM 651 O O . LYS A 1 86 ? -6.439 3.498 19.380 1.00 87.56 86 LYS A O 1
ATOM 656 N N . LYS A 1 87 ? -6.357 4.534 17.390 1.00 84.50 87 LYS A N 1
ATOM 657 C CA . LYS A 1 87 ? -7.591 5.321 17.587 1.00 84.50 87 LYS A CA 1
ATOM 658 C C . LYS A 1 87 ? -8.813 4.429 17.824 1.00 84.50 87 LYS A C 1
ATOM 660 O O . LYS A 1 87 ? -9.600 4.708 18.722 1.00 84.50 87 LYS A O 1
ATOM 665 N N . LEU A 1 88 ? -8.964 3.347 17.056 1.00 82.94 88 LEU A N 1
ATOM 666 C CA . LEU A 1 88 ? -10.044 2.374 17.261 1.00 82.94 88 LEU A CA 1
ATOM 667 C C . LEU A 1 88 ? -9.938 1.676 18.623 1.00 82.94 88 LEU A C 1
ATOM 669 O O . LEU A 1 88 ? -10.947 1.518 19.307 1.00 82.94 88 LEU A O 1
ATOM 673 N N . LEU A 1 89 ? -8.729 1.291 19.033 1.00 82.50 89 LEU A N 1
ATOM 674 C CA . LEU A 1 89 ? -8.499 0.632 20.314 1.00 82.50 89 LEU A CA 1
ATOM 675 C C . LEU A 1 89 ? -8.719 1.586 21.492 1.00 82.50 89 LEU A C 1
ATOM 677 O O . LEU A 1 89 ? -9.347 1.196 22.466 1.00 82.50 89 LEU A O 1
ATOM 681 N N . GLU A 1 90 ? -8.280 2.842 21.400 1.00 80.38 90 GLU A N 1
ATOM 682 C CA . GLU A 1 90 ? -8.554 3.875 22.405 1.00 80.38 90 GLU A CA 1
ATOM 683 C C . GLU A 1 90 ? -10.054 4.145 22.552 1.00 80.38 90 GLU A C 1
ATOM 685 O O . GLU A 1 90 ? -10.526 4.354 23.666 1.00 80.38 90 GLU A O 1
ATOM 690 N N . LEU A 1 91 ? -10.821 4.106 21.457 1.00 72.88 91 LEU A N 1
ATOM 691 C CA . LEU A 1 91 ? -12.283 4.204 21.507 1.00 72.88 91 LEU A CA 1
ATOM 692 C C . LEU A 1 91 ? -12.915 2.980 22.186 1.00 72.88 91 LEU A C 1
ATOM 694 O O . LEU A 1 91 ? -13.870 3.140 22.943 1.00 72.88 91 LEU A O 1
ATOM 698 N N . HIS A 1 92 ? -12.367 1.781 21.966 1.00 71.06 92 HIS A N 1
ATOM 699 C CA . HIS A 1 92 ? -12.822 0.551 22.623 1.00 71.06 92 HIS A CA 1
ATOM 700 C C . HIS A 1 92 ? -12.434 0.467 24.107 1.00 71.06 92 HIS A C 1
ATOM 702 O O . HIS A 1 92 ? -13.240 0.009 24.911 1.00 71.06 92 HIS A O 1
ATOM 708 N N . LEU A 1 93 ? -11.222 0.898 24.472 1.00 67.75 93 LEU A N 1
ATOM 709 C CA . LEU A 1 93 ? -10.683 0.883 25.839 1.00 67.75 93 LEU A CA 1
ATOM 710 C C . LEU A 1 93 ? -11.155 2.066 26.686 1.00 67.75 93 LEU A C 1
ATOM 712 O O . LEU A 1 93 ? -11.044 2.021 27.908 1.00 67.75 93 LEU A O 1
ATOM 716 N N . ALA A 1 94 ? -11.699 3.120 26.072 1.00 64.44 94 ALA A N 1
ATOM 717 C CA . ALA A 1 94 ? -12.361 4.232 26.750 1.00 64.44 94 ALA A CA 1
ATOM 718 C C . ALA A 1 94 ? -13.697 3.804 27.403 1.00 64.44 94 ALA A C 1
ATOM 720 O O . ALA A 1 94 ? -14.737 4.446 27.254 1.00 64.44 94 ALA A O 1
ATOM 721 N N . THR A 1 95 ? -13.683 2.712 28.159 1.00 55.06 95 THR A N 1
ATOM 722 C CA . THR A 1 95 ? -14.776 2.218 28.987 1.00 55.06 95 THR A CA 1
ATOM 723 C C . THR A 1 95 ? -14.648 2.819 30.381 1.00 55.06 95 THR A C 1
ATOM 725 O O . THR A 1 95 ? -13.793 2.423 31.164 1.00 55.06 95 THR A O 1
ATOM 728 N N . GLY A 1 96 ? -15.481 3.816 30.675 1.00 56.09 96 GLY A N 1
ATOM 729 C CA . GLY A 1 96 ? -15.509 4.518 31.958 1.00 56.09 96 GLY A CA 1
ATOM 730 C C . GLY A 1 96 ? -16.071 5.926 31.784 1.00 56.09 96 GLY A C 1
ATOM 731 O O . GLY A 1 96 ? -17.207 6.094 31.345 1.00 56.09 96 GLY A O 1
ATOM 732 N N . PHE A 1 97 ? -15.254 6.948 32.039 1.00 56.47 97 PHE A N 1
ATOM 733 C CA . PHE A 1 97 ? -15.660 8.361 31.992 1.00 56.47 97 PHE A CA 1
ATOM 734 C C . PHE A 1 97 ? -16.053 8.862 30.588 1.00 56.47 97 PHE A C 1
ATOM 736 O O . PHE A 1 97 ? -17.043 9.574 30.430 1.00 56.47 97 PHE A O 1
ATOM 743 N N . LYS A 1 98 ? -15.332 8.429 29.544 1.00 58.53 98 LYS A N 1
ATOM 744 C CA . LYS A 1 98 ? -15.652 8.743 28.136 1.00 58.53 98 LYS A CA 1
ATOM 745 C C . LYS A 1 98 ? -16.948 8.085 27.656 1.00 58.53 98 LYS A C 1
ATOM 747 O O . LYS A 1 98 ? -17.634 8.635 26.805 1.00 58.53 98 LYS A O 1
ATOM 752 N N . LYS A 1 99 ? -17.306 6.924 28.214 1.00 59.59 99 LYS A N 1
ATOM 753 C CA . LYS A 1 99 ? -18.566 6.233 27.905 1.00 59.59 99 LYS A CA 1
ATOM 754 C C . LYS A 1 99 ? -19.763 7.053 28.387 1.00 59.59 99 LYS A C 1
ATOM 756 O O . LYS A 1 99 ? -20.765 7.126 27.690 1.00 59.59 99 LYS A O 1
ATOM 761 N N . TYR A 1 100 ? -19.620 7.718 29.534 1.00 57.19 100 TYR A N 1
ATOM 762 C CA . TYR A 1 100 ? -20.629 8.622 30.079 1.00 57.19 100 TYR A CA 1
ATOM 763 C C . TYR A 1 100 ? -20.790 9.886 29.225 1.00 57.19 100 TYR A C 1
ATOM 765 O O . TYR A 1 100 ? -21.904 10.203 28.819 1.00 57.19 100 TYR A O 1
ATOM 773 N N . THR A 1 101 ? -19.695 10.568 28.865 1.00 60.91 101 THR A N 1
ATOM 774 C CA . THR A 1 101 ? -19.769 11.758 27.993 1.00 60.91 101 THR A CA 1
ATOM 775 C C . THR A 1 101 ? -20.298 11.424 26.598 1.00 60.91 101 THR A C 1
ATOM 777 O O . THR A 1 101 ? -21.090 12.179 26.046 1.00 60.91 101 THR A O 1
ATOM 780 N N . MET A 1 102 ? -19.928 10.262 26.059 1.00 58.91 102 MET A N 1
ATOM 781 C CA . MET A 1 102 ? -20.410 9.762 24.774 1.00 58.91 102 MET A CA 1
ATOM 782 C C . MET A 1 102 ? -21.871 9.295 24.830 1.00 58.91 102 MET A C 1
ATOM 784 O O . MET A 1 102 ? -22.573 9.394 23.835 1.00 58.91 102 MET A O 1
ATOM 788 N N . TRP A 1 103 ? -22.363 8.817 25.975 1.00 56.75 103 TRP A N 1
ATOM 789 C CA . TRP A 1 103 ? -23.779 8.487 26.170 1.00 56.75 103 TRP A CA 1
ATOM 790 C C . TRP A 1 103 ? -24.654 9.742 26.271 1.00 56.75 103 TRP A C 1
ATOM 792 O O . TRP A 1 103 ? -25.738 9.776 25.693 1.00 56.75 103 TRP A O 1
ATOM 802 N N . PHE A 1 104 ? -24.155 10.800 26.920 1.00 59.44 104 PHE A N 1
ATOM 803 C CA . PHE A 1 104 ? -24.826 12.102 26.946 1.00 59.44 104 PHE A CA 1
ATOM 804 C C . PHE A 1 104 ? -24.892 12.767 25.561 1.00 59.44 104 PHE A C 1
ATOM 806 O O . PHE A 1 104 ? -25.856 13.478 25.288 1.00 59.44 104 PHE A O 1
ATOM 813 N N . THR A 1 105 ? -23.925 12.508 24.672 1.00 58.03 105 THR A N 1
ATOM 814 C CA . THR A 1 105 ? -23.936 13.021 23.290 1.00 58.03 105 THR A CA 1
ATOM 815 C C . THR A 1 105 ? -24.619 12.090 22.274 1.00 58.03 105 THR A C 1
ATOM 817 O O . THR A 1 105 ? -25.159 12.587 21.292 1.00 58.03 105 THR A O 1
ATOM 820 N N . ASN A 1 106 ? -24.682 10.769 22.507 1.00 53.41 106 ASN A N 1
ATOM 821 C CA . ASN A 1 106 ? -25.298 9.765 21.611 1.00 53.41 106 ASN A CA 1
ATOM 822 C C . ASN A 1 106 ? -26.782 9.472 21.895 1.00 53.41 106 ASN A C 1
ATOM 824 O O . ASN A 1 106 ? -27.243 8.345 21.707 1.00 53.41 106 ASN A O 1
ATOM 828 N N . LYS A 1 107 ? -27.586 10.458 22.299 1.00 51.50 107 LYS A N 1
ATOM 829 C CA . LYS A 1 107 ? -29.049 10.259 22.361 1.00 51.50 107 LYS A CA 1
ATOM 830 C C . LYS A 1 107 ? -29.713 10.057 20.980 1.00 51.50 107 LYS A C 1
ATOM 832 O O . LYS A 1 107 ? -30.919 9.851 20.930 1.00 51.50 107 LYS A O 1
ATOM 837 N N . GLY A 1 108 ? -28.940 10.047 19.888 1.00 51.78 108 GLY A N 1
ATOM 838 C CA . GLY A 1 108 ? -29.365 9.622 18.555 1.00 51.78 108 GLY A CA 1
ATOM 839 C C . GLY A 1 108 ? -28.268 8.843 17.815 1.00 51.78 108 GLY A C 1
ATOM 840 O O . GLY A 1 108 ? -27.207 9.384 17.537 1.00 51.78 108 GLY A O 1
ATOM 841 N N . ASP A 1 109 ? -28.566 7.585 17.496 1.00 50.88 109 ASP A N 1
ATOM 842 C CA . ASP A 1 109 ? -28.065 6.782 16.370 1.00 50.88 109 ASP A CA 1
ATOM 843 C C . ASP A 1 109 ? -26.573 6.393 16.184 1.00 50.88 109 ASP A C 1
ATOM 845 O O . ASP A 1 109 ? -25.632 7.180 16.141 1.00 50.88 109 ASP A O 1
ATOM 849 N N . ASN A 1 110 ? -26.402 5.099 15.872 1.00 58.47 110 ASN A N 1
ATOM 850 C CA . ASN A 1 110 ? -25.393 4.512 14.970 1.00 58.47 110 ASN A CA 1
ATOM 851 C C . ASN A 1 110 ? -23.890 4.571 15.307 1.00 58.47 110 ASN A C 1
ATOM 853 O O . ASN A 1 110 ? -23.078 4.064 14.522 1.00 58.47 110 ASN A O 1
ATOM 857 N N . SER A 1 111 ? -23.471 5.073 16.469 1.00 61.66 111 SER A N 1
ATOM 858 C CA . SER A 1 111 ? -22.036 5.178 16.797 1.00 61.66 111 SER A CA 1
ATOM 859 C C . SER A 1 111 ? -21.297 3.827 16.823 1.00 61.66 111 SER A C 1
ATOM 861 O O . SER A 1 111 ? -20.157 3.730 16.366 1.00 61.66 111 SER A O 1
ATOM 863 N N . HIS A 1 112 ? -21.943 2.765 17.316 1.00 64.50 112 HIS A N 1
ATOM 864 C CA . HIS A 1 112 ? -21.333 1.435 17.436 1.00 64.50 112 HIS A CA 1
ATOM 865 C C . HIS A 1 112 ? -21.204 0.733 16.073 1.00 64.50 112 HIS A C 1
ATOM 867 O O . HIS A 1 112 ? -20.182 0.111 15.782 1.00 64.50 112 HIS A O 1
ATOM 873 N N . GLY A 1 113 ? -22.211 0.885 15.203 1.00 69.69 113 GLY A N 1
ATOM 874 C CA . GLY A 1 113 ? -22.181 0.366 13.832 1.00 69.69 113 GLY A CA 1
ATOM 875 C C . GLY A 1 113 ? -21.093 1.033 12.989 1.00 69.69 113 GLY A C 1
ATOM 876 O O . GLY A 1 113 ? -20.361 0.352 12.271 1.00 69.69 113 GLY A O 1
ATOM 877 N N . LYS A 1 114 ? -20.907 2.349 13.155 1.00 73.06 114 LYS A N 1
ATOM 878 C CA . LYS A 1 114 ? -19.843 3.111 12.490 1.00 73.06 114 LYS A CA 1
ATOM 879 C C . LYS A 1 114 ? -18.444 2.668 12.930 1.00 73.06 114 LYS A C 1
ATOM 881 O O . LYS A 1 114 ? -17.564 2.547 12.084 1.00 73.06 114 LYS A O 1
ATOM 886 N N . LEU A 1 115 ? -18.242 2.367 14.217 1.00 72.94 115 LEU A N 1
ATOM 887 C CA . LEU A 1 115 ? -16.954 1.888 14.736 1.00 72.94 115 LEU A CA 1
ATOM 888 C C . LEU A 1 115 ? -16.598 0.492 14.196 1.00 72.94 115 LEU A C 1
ATOM 890 O O . LEU A 1 115 ? -15.476 0.258 13.749 1.00 72.94 115 LEU A O 1
ATOM 894 N N . ILE A 1 116 ? -17.578 -0.420 14.170 1.00 74.81 116 ILE A N 1
ATOM 895 C CA . ILE A 1 116 ? -17.416 -1.759 13.584 1.00 74.81 116 ILE A CA 1
ATOM 896 C C . ILE A 1 116 ? -17.092 -1.653 12.089 1.00 74.81 116 ILE A C 1
ATOM 898 O O . ILE A 1 116 ? -16.212 -2.363 11.598 1.00 74.81 116 ILE A O 1
ATOM 902 N N . GLN A 1 117 ? -17.769 -0.759 11.364 1.00 80.25 117 GLN A N 1
ATOM 903 C CA . GLN A 1 117 ? -17.500 -0.540 9.945 1.00 80.25 117 GLN A CA 1
ATOM 904 C C . GLN A 1 117 ? -16.094 0.031 9.717 1.00 80.25 117 GLN A C 1
ATOM 906 O O . GLN A 1 117 ? -15.360 -0.497 8.888 1.00 80.25 117 GLN A O 1
ATOM 911 N N . GLN A 1 118 ? -15.662 1.006 10.522 1.00 80.44 118 GLN A N 1
ATOM 912 C CA . GLN A 1 118 ? -14.296 1.538 10.469 1.00 80.44 118 GLN A CA 1
ATOM 913 C C . GLN A 1 118 ? -13.233 0.458 10.715 1.00 80.44 118 GLN A C 1
ATOM 915 O O . GLN A 1 118 ? -12.208 0.440 10.033 1.00 80.44 118 GLN A O 1
ATOM 920 N N . GLY A 1 119 ? -13.477 -0.470 11.647 1.00 81.12 119 GLY A N 1
ATOM 921 C CA . GLY A 1 119 ? -12.603 -1.626 11.860 1.00 81.12 119 GLY A CA 1
ATOM 922 C C . GLY A 1 119 ? -12.535 -2.550 10.639 1.00 81.12 119 GLY A C 1
ATOM 923 O O . GLY A 1 119 ? -11.443 -2.931 10.212 1.00 81.12 119 GLY A O 1
ATOM 924 N N . LYS A 1 120 ? -13.684 -2.868 10.027 1.00 85.88 120 LYS A N 1
ATOM 925 C CA . LYS A 1 120 ? -13.754 -3.681 8.797 1.00 85.88 120 LYS A CA 1
ATOM 926 C C . LYS A 1 120 ? -13.024 -3.020 7.627 1.00 85.88 120 LYS A C 1
ATOM 928 O O . LYS A 1 120 ? -12.285 -3.697 6.906 1.00 85.88 120 LYS A O 1
ATOM 933 N N . ASP A 1 121 ? -13.188 -1.714 7.458 1.00 87.38 121 ASP A N 1
ATOM 934 C CA . ASP A 1 121 ? -12.532 -0.951 6.397 1.00 87.38 121 ASP A CA 1
ATOM 935 C C . ASP A 1 121 ? -11.011 -0.927 6.600 1.00 87.38 121 ASP A C 1
ATOM 937 O O . ASP A 1 121 ? -10.256 -1.132 5.647 1.00 87.38 121 ASP A O 1
ATOM 941 N N . LEU A 1 122 ? -10.551 -0.784 7.849 1.00 88.44 122 LEU A N 1
ATOM 942 C CA . LEU A 1 122 ? -9.130 -0.807 8.195 1.00 88.44 122 LEU A CA 1
ATOM 943 C C . LEU A 1 122 ? -8.477 -2.173 7.919 1.00 88.44 122 LEU A C 1
ATOM 945 O O . LEU A 1 122 ? -7.386 -2.238 7.345 1.00 88.44 122 LEU A O 1
ATOM 949 N N . VAL A 1 123 ? -9.151 -3.273 8.271 1.00 89.75 123 VAL A N 1
ATOM 950 C CA . VAL A 1 123 ? -8.687 -4.637 7.954 1.00 89.75 123 VAL A CA 1
ATOM 951 C C . VAL A 1 123 ? -8.636 -4.852 6.441 1.00 89.75 123 VAL A C 1
ATOM 953 O O . VAL A 1 123 ? -7.650 -5.369 5.912 1.00 89.75 123 VAL A O 1
ATOM 956 N N . THR A 1 124 ? -9.668 -4.412 5.720 1.00 89.94 124 THR A N 1
ATOM 957 C CA . THR A 1 124 ? -9.732 -4.543 4.258 1.00 89.94 124 THR A CA 1
ATOM 958 C C . THR A 1 124 ? -8.605 -3.759 3.579 1.00 89.94 124 THR A C 1
ATOM 960 O O . THR A 1 124 ? -7.938 -4.281 2.679 1.00 89.94 124 THR A O 1
ATOM 963 N N . TYR A 1 125 ? -8.322 -2.547 4.061 1.00 89.50 125 TYR A N 1
ATOM 964 C CA . TYR A 1 125 ? -7.193 -1.733 3.623 1.00 89.50 125 TYR A CA 1
ATOM 965 C C . TYR A 1 125 ? -5.853 -2.458 3.815 1.00 89.50 125 TYR A C 1
ATOM 967 O O . TYR A 1 125 ? -5.054 -2.526 2.875 1.00 89.50 125 TYR A O 1
ATOM 975 N N . ALA A 1 126 ? -5.613 -3.063 4.982 1.00 90.62 126 ALA A N 1
ATOM 976 C CA . ALA A 1 126 ? -4.391 -3.827 5.240 1.00 90.62 126 ALA A CA 1
ATOM 977 C C . ALA A 1 126 ? -4.243 -5.019 4.280 1.00 90.62 126 ALA A C 1
ATOM 979 O O . ALA A 1 126 ? -3.189 -5.193 3.662 1.00 90.62 126 ALA A O 1
ATOM 980 N N . ILE A 1 127 ? -5.314 -5.795 4.081 1.00 91.94 127 ILE A N 1
ATOM 981 C CA . ILE A 1 127 ? -5.325 -6.948 3.168 1.00 91.94 127 ILE A CA 1
ATOM 982 C C . ILE A 1 127 ? -4.982 -6.509 1.741 1.00 91.94 127 ILE A C 1
ATOM 984 O O . ILE A 1 127 ? -4.139 -7.119 1.078 1.00 91.94 127 ILE A O 1
ATOM 988 N N . ILE A 1 128 ? -5.607 -5.441 1.248 1.00 90.62 128 ILE A N 1
ATOM 989 C CA . ILE A 1 128 ? -5.411 -4.987 -0.131 1.00 90.62 128 ILE A CA 1
ATOM 990 C C . ILE A 1 128 ? -3.997 -4.441 -0.347 1.00 90.62 128 ILE A C 1
ATOM 992 O O . ILE A 1 128 ? -3.392 -4.736 -1.384 1.00 90.62 128 ILE A O 1
ATOM 996 N N . ASN A 1 129 ? -3.436 -3.715 0.624 1.00 91.06 129 ASN A N 1
ATOM 997 C CA . ASN A 1 129 ? -2.044 -3.263 0.572 1.00 91.06 129 ASN A CA 1
ATOM 998 C C . ASN A 1 129 ? -1.048 -4.428 0.644 1.00 91.06 129 ASN A C 1
ATOM 1000 O O . ASN A 1 129 ? -0.110 -4.476 -0.152 1.00 91.06 129 ASN A O 1
ATOM 1004 N N . ALA A 1 130 ? -1.290 -5.431 1.492 1.00 92.50 130 ALA A N 1
ATOM 1005 C CA . ALA A 1 130 ? -0.461 -6.636 1.550 1.00 92.50 130 ALA A CA 1
ATOM 1006 C C . ALA A 1 130 ? -0.488 -7.418 0.221 1.00 92.50 130 ALA A C 1
ATOM 1008 O O . ALA A 1 130 ? 0.547 -7.863 -0.285 1.00 92.50 130 ALA A O 1
ATOM 1009 N N . VAL A 1 131 ? -1.661 -7.537 -0.412 1.00 92.38 131 VAL A N 1
ATOM 1010 C CA . VAL A 1 131 ? -1.791 -8.143 -1.748 1.00 92.38 131 VAL A CA 1
ATOM 1011 C C . VAL A 1 131 ? -1.054 -7.317 -2.806 1.00 92.38 131 VAL A C 1
ATOM 1013 O O . VAL A 1 131 ? -0.453 -7.890 -3.721 1.00 92.38 131 VAL A O 1
ATOM 1016 N N . ALA A 1 132 ? -1.080 -5.987 -2.702 1.00 91.31 132 ALA A N 1
ATOM 1017 C CA . ALA A 1 132 ? -0.350 -5.098 -3.597 1.00 91.31 132 ALA A CA 1
ATOM 1018 C C . ALA A 1 132 ? 1.168 -5.293 -3.482 1.00 91.31 132 ALA A C 1
ATOM 1020 O O . ALA A 1 132 ? 1.823 -5.489 -4.511 1.00 91.31 132 ALA A O 1
ATOM 1021 N N . MET A 1 133 ? 1.691 -5.347 -2.254 1.00 92.75 133 MET A N 1
ATOM 1022 C CA . MET A 1 133 ? 3.095 -5.637 -1.958 1.00 92.75 133 MET A CA 1
ATOM 1023 C C . MET A 1 133 ? 3.513 -7.006 -2.516 1.00 92.75 133 MET A C 1
ATOM 1025 O O . MET A 1 133 ? 4.450 -7.099 -3.309 1.00 92.75 133 MET A O 1
ATOM 1029 N N . ARG A 1 134 ? 2.747 -8.067 -2.231 1.00 92.19 134 ARG A N 1
ATOM 1030 C CA . ARG A 1 134 ? 3.007 -9.409 -2.785 1.00 92.19 134 ARG A CA 1
ATOM 1031 C C . ARG A 1 134 ? 3.066 -9.397 -4.313 1.00 92.19 134 ARG A C 1
ATOM 1033 O O . ARG A 1 134 ? 3.911 -10.048 -4.920 1.00 92.19 134 ARG A O 1
ATOM 1040 N N . LYS A 1 135 ? 2.144 -8.682 -4.964 1.00 91.25 135 LYS A N 1
ATOM 1041 C CA . LYS A 1 135 ? 2.076 -8.632 -6.430 1.00 91.25 135 LYS A CA 1
ATOM 1042 C C . LYS A 1 135 ? 3.218 -7.843 -7.056 1.00 91.25 135 LYS A C 1
ATOM 1044 O O . LYS A 1 135 ? 3.603 -8.194 -8.170 1.00 91.25 135 LYS A O 1
ATOM 1049 N N . ILE A 1 136 ? 3.709 -6.780 -6.416 1.00 89.50 136 ILE A N 1
ATOM 1050 C CA . ILE A 1 136 ? 4.841 -6.018 -6.952 1.00 89.50 136 ILE A CA 1
ATOM 1051 C C . ILE A 1 136 ? 6.160 -6.765 -6.744 1.00 89.50 136 ILE A C 1
ATOM 1053 O O . ILE A 1 136 ? 6.937 -6.821 -7.691 1.00 89.50 136 ILE A O 1
ATOM 1057 N N . LEU A 1 137 ? 6.341 -7.442 -5.606 1.00 89.06 137 LEU A N 1
ATOM 1058 C CA . LEU A 1 137 ? 7.489 -8.322 -5.358 1.00 89.06 137 LEU A CA 1
ATOM 1059 C C . LEU A 1 137 ? 7.513 -9.496 -6.339 1.00 89.06 137 LEU A C 1
ATOM 1061 O O . LEU A 1 137 ? 8.450 -9.628 -7.109 1.00 89.06 137 LEU A O 1
ATOM 1065 N N . LYS A 1 138 ? 6.393 -10.213 -6.508 1.00 88.94 138 LYS A N 1
ATOM 1066 C CA . LYS A 1 138 ? 6.287 -11.265 -7.539 1.00 88.94 138 LYS A CA 1
ATOM 1067 C C . LYS A 1 138 ? 6.539 -10.749 -8.964 1.00 88.94 138 LYS A C 1
ATOM 1069 O O . LYS A 1 138 ? 6.822 -11.528 -9.871 1.00 88.94 138 LYS A O 1
ATOM 1074 N N . LYS A 1 139 ? 6.335 -9.451 -9.220 1.00 85.31 139 LYS A N 1
ATOM 1075 C CA . LYS A 1 139 ? 6.650 -8.837 -10.518 1.00 85.31 139 LYS A CA 1
ATOM 1076 C C . LYS A 1 139 ? 8.139 -8.522 -10.647 1.00 85.31 139 LYS A C 1
ATOM 1078 O O . LYS A 1 139 ? 8.627 -8.581 -11.770 1.00 85.31 139 LYS A O 1
ATOM 1083 N N . TYR A 1 140 ? 8.784 -8.154 -9.546 1.00 84.19 140 TYR A N 1
ATOM 1084 C CA . TYR A 1 140 ? 10.224 -7.981 -9.436 1.00 84.19 140 TYR A CA 1
ATOM 1085 C C . TYR A 1 140 ? 10.936 -9.332 -9.630 1.00 84.19 140 TYR A C 1
ATOM 1087 O O . TYR A 1 140 ? 11.745 -9.422 -10.533 1.00 84.19 140 TYR A O 1
ATOM 1095 N N . ASP A 1 141 ? 10.513 -10.410 -8.958 1.00 81.00 141 ASP A N 1
ATOM 1096 C CA . ASP A 1 141 ? 11.157 -11.741 -9.082 1.00 81.00 141 ASP A CA 1
ATOM 1097 C C . ASP A 1 141 ? 11.026 -12.365 -10.483 1.00 81.00 141 ASP A C 1
ATOM 1099 O O . ASP A 1 141 ? 11.771 -13.253 -10.879 1.00 81.00 141 ASP A O 1
ATOM 1103 N N . LYS A 1 142 ? 10.003 -11.945 -11.235 1.00 75.06 142 LYS A N 1
ATOM 1104 C CA . LYS A 1 142 ? 9.789 -12.346 -12.634 1.00 75.06 142 LYS A CA 1
ATOM 1105 C C . LYS A 1 142 ? 10.497 -11.431 -13.633 1.00 75.06 142 LYS A C 1
ATOM 1107 O O . LYS A 1 142 ? 10.285 -11.588 -14.842 1.00 75.06 142 LYS A O 1
ATOM 1112 N N . ALA A 1 143 ? 11.133 -10.364 -13.160 1.00 59.78 143 ALA A N 1
ATOM 1113 C CA . ALA A 1 143 ? 11.820 -9.389 -13.988 1.00 59.78 143 ALA A CA 1
ATOM 1114 C C . ALA A 1 143 ? 13.290 -9.695 -14.131 1.00 59.78 143 ALA A C 1
ATOM 1116 O O . ALA A 1 143 ? 13.738 -9.350 -15.245 1.00 59.78 143 ALA A O 1
#